Protein AF-A0A9J9UBN3-F1 (afdb_monomer_lite)

Foldseek 3Di:
DCPVVVVVVVVLLVVLVVCVVVVHQLCVSQVVCVVVVHHDHSVNSVVSNVCVVVPVPDDDDPVVVVVVVVCVVVVNDPDD

Sequence (80 aa):
MRIQENVRLAGNFNRIRELNEAGVGANTISGLFKDHGINISPDDVRTLIKCDKALTSKSLPKKACKQVIQENELGGFATT

Radius of gyration: 16.79 Å; chains: 1; bounding box: 31×39×38 Å

Secondary structure (DSSP, 8-state):
-HHHHHHHHHHHHHHHHHHHHTT--HHHHHHHHHHTT----HHHHHHHHHHHHHHHH-PPPHHHHHHHHHHHHTT-----

Structure (mmCIF, N/CA/C/O backbone):
data_AF-A0A9J9UBN3-F1
#
_entry.id   AF-A0A9J9UBN3-F1
#
loop_
_atom_site.group_PDB
_atom_site.id
_atom_site.type_symbol
_atom_site.label_atom_id
_atom_site.label_alt_id
_atom_site.label_comp_id
_atom_site.label_asym_id
_atom_site.label_entity_id
_atom_site.label_seq_id
_atom_site.pdbx_PDB_ins_code
_atom_site.Cartn_x
_atom_site.Cartn_y
_atom_site.Cartn_z
_atom_site.occupancy
_atom_site.B_iso_or_equiv
_atom_site.auth_seq_id
_atom_site.auth_comp_id
_atom_site.auth_asym_id
_atom_site.auth_atom_id
_atom_site.pdbx_PDB_model_num
ATOM 1 N N . MET A 1 1 ? -20.403 -4.206 7.671 1.00 55.47 1 MET A N 1
ATOM 2 C CA . MET A 1 1 ? -19.461 -5.146 7.026 1.00 55.47 1 MET A CA 1
ATOM 3 C C . MET A 1 1 ? -18.111 -4.461 6.764 1.00 55.47 1 MET A C 1
ATOM 5 O O . MET A 1 1 ? -17.707 -4.354 5.627 1.00 55.47 1 MET A O 1
ATOM 9 N N . ARG A 1 2 ? -17.385 -4.016 7.809 1.00 68.56 2 ARG A N 1
ATOM 10 C CA . ARG A 1 2 ? -16.078 -3.325 7.654 1.00 68.56 2 ARG A CA 1
ATOM 11 C C . ARG A 1 2 ? -14.875 -4.273 7.559 1.00 68.56 2 ARG A C 1
ATOM 13 O O . ARG A 1 2 ? -13.779 -3.869 7.196 1.00 68.56 2 ARG A O 1
ATOM 20 N N . ILE A 1 3 ? -15.069 -5.546 7.914 1.00 71.69 3 ILE A N 1
ATOM 21 C CA . ILE A 1 3 ? -13.982 -6.533 7.980 1.00 71.69 3 ILE A CA 1
ATOM 22 C C . ILE A 1 3 ? -13.455 -6.851 6.576 1.00 71.69 3 ILE A C 1
ATOM 24 O O . ILE A 1 3 ? -12.247 -6.851 6.371 1.00 71.69 3 ILE A O 1
ATOM 28 N N . GLN A 1 4 ? -14.342 -7.060 5.595 1.00 75.50 4 GLN A N 1
ATOM 29 C CA . GLN A 1 4 ? -13.917 -7.374 4.227 1.00 75.50 4 GLN A CA 1
ATOM 30 C C . GLN A 1 4 ? -13.178 -6.210 3.555 1.00 75.50 4 GLN A C 1
ATOM 32 O O . GLN A 1 4 ? -12.207 -6.439 2.839 1.00 75.50 4 GLN A O 1
ATOM 37 N N . GLU A 1 5 ? -13.594 -4.971 3.817 1.00 74.56 5 GLU A N 1
ATOM 38 C CA . GLU A 1 5 ? -12.923 -3.770 3.307 1.00 74.56 5 GLU A CA 1
ATOM 39 C C . GLU A 1 5 ? -11.500 -3.649 3.866 1.00 74.56 5 GLU A C 1
ATOM 41 O O . GLU A 1 5 ? -10.551 -3.470 3.104 1.00 74.56 5 GLU A O 1
ATOM 46 N N . ASN A 1 6 ? -11.327 -3.857 5.175 1.00 75.38 6 ASN A N 1
ATOM 47 C CA . ASN A 1 6 ? -10.011 -3.819 5.817 1.00 75.38 6 ASN A CA 1
ATOM 48 C C . ASN A 1 6 ? -9.071 -4.924 5.306 1.00 75.38 6 ASN A C 1
ATOM 50 O O . ASN A 1 6 ? -7.880 -4.679 5.121 1.00 75.38 6 ASN A O 1
ATOM 54 N N . VAL A 1 7 ? -9.596 -6.126 5.043 1.00 81.12 7 VAL A N 1
ATOM 55 C CA . VAL A 1 7 ? -8.812 -7.234 4.467 1.00 81.12 7 VAL A CA 1
ATOM 56 C C . VAL A 1 7 ? -8.344 -6.895 3.051 1.00 81.12 7 VAL A C 1
ATOM 58 O O . VAL A 1 7 ? -7.178 -7.112 2.726 1.00 81.12 7 VAL A O 1
ATOM 61 N N . ARG A 1 8 ? -9.219 -6.314 2.218 1.00 87.19 8 ARG A N 1
ATOM 62 C CA . ARG A 1 8 ? -8.856 -5.865 0.863 1.00 87.19 8 ARG A CA 1
ATOM 63 C C . ARG A 1 8 ? -7.801 -4.761 0.895 1.00 87.19 8 ARG A C 1
ATOM 65 O O . ARG A 1 8 ? -6.846 -4.826 0.129 1.00 87.19 8 ARG A O 1
ATOM 72 N N . LEU A 1 9 ? -7.940 -3.790 1.799 1.00 86.62 9 LEU A N 1
ATOM 73 C CA . LEU A 1 9 ? -6.978 -2.697 1.954 1.00 86.62 9 LEU A CA 1
ATOM 74 C C . LEU A 1 9 ? -5.580 -3.223 2.310 1.00 86.62 9 LEU A C 1
ATOM 76 O O . LEU A 1 9 ? -4.609 -2.887 1.635 1.00 86.62 9 LEU A O 1
ATOM 80 N N . ALA A 1 10 ? -5.491 -4.091 3.322 1.00 86.69 10 ALA A N 1
ATOM 81 C CA . ALA A 1 10 ? -4.230 -4.709 3.723 1.00 86.69 10 ALA A CA 1
ATOM 82 C C . ALA A 1 10 ? -3.622 -5.558 2.592 1.00 86.69 10 ALA A C 1
ATOM 84 O O . ALA A 1 10 ? -2.420 -5.489 2.339 1.00 86.69 10 ALA A O 1
ATOM 85 N N . GLY A 1 11 ? -4.455 -6.319 1.874 1.00 92.44 11 GLY A N 1
ATOM 86 C CA . GLY A 1 11 ? -4.023 -7.114 0.724 1.00 92.44 11 GLY A CA 1
ATOM 87 C C . GLY A 1 11 ? -3.422 -6.256 -0.389 1.00 92.44 11 GLY A C 1
ATOM 88 O O . GLY A 1 11 ? -2.317 -6.535 -0.847 1.00 92.44 11 GLY A O 1
ATOM 89 N N . ASN A 1 12 ? -4.104 -5.180 -0.778 1.00 94.50 12 ASN A N 1
ATOM 90 C CA . ASN A 1 12 ? -3.639 -4.273 -1.827 1.00 94.50 12 ASN A CA 1
ATOM 91 C C . ASN A 1 12 ? -2.315 -3.597 -1.459 1.00 94.50 12 ASN A C 1
ATOM 93 O O . ASN A 1 12 ? -1.414 -3.519 -2.292 1.00 94.50 12 ASN A O 1
ATOM 97 N N . PHE A 1 13 ? -2.170 -3.164 -0.206 1.00 92.31 13 PHE A N 1
ATOM 98 C CA . PHE A 1 13 ? -0.935 -2.554 0.276 1.00 92.31 13 PHE A CA 1
ATOM 99 C C . PHE A 1 13 ? 0.250 -3.530 0.217 1.00 92.31 13 PHE A C 1
ATOM 101 O O . PHE A 1 13 ? 1.316 -3.186 -0.294 1.00 92.31 13 PHE A O 1
ATOM 108 N N . ASN A 1 14 ? 0.033 -4.786 0.625 1.00 93.12 14 ASN A N 1
ATOM 109 C CA . ASN A 1 14 ? 1.045 -5.835 0.507 1.00 93.12 14 ASN A CA 1
ATOM 110 C C . ASN A 1 14 ? 1.448 -6.091 -0.951 1.00 93.12 14 ASN A C 1
ATOM 112 O O . ASN A 1 14 ? 2.639 -6.184 -1.228 1.00 93.12 14 ASN A O 1
ATOM 116 N N . ARG A 1 15 ? 0.494 -6.136 -1.892 1.00 96.81 15 ARG A N 1
ATOM 117 C CA . ARG A 1 15 ? 0.806 -6.324 -3.321 1.00 96.81 15 ARG A CA 1
ATOM 118 C C . ARG A 1 15 ? 1.604 -5.165 -3.911 1.00 96.81 15 ARG A C 1
ATOM 120 O O . ARG A 1 15 ? 2.526 -5.407 -4.681 1.00 96.81 15 ARG A O 1
ATOM 127 N N . ILE A 1 16 ? 1.299 -3.921 -3.533 1.00 95.75 16 ILE A N 1
ATOM 128 C CA . ILE A 1 16 ? 2.099 -2.755 -3.948 1.00 95.75 16 ILE A CA 1
ATOM 129 C C . ILE A 1 16 ? 3.542 -2.895 -3.451 1.00 95.75 16 ILE A C 1
ATOM 131 O O . ILE A 1 16 ? 4.477 -2.660 -4.216 1.00 95.75 16 ILE A O 1
ATOM 135 N N . ARG A 1 17 ? 3.725 -3.312 -2.193 1.00 93.19 17 ARG A N 1
ATOM 136 C CA . ARG A 1 17 ? 5.050 -3.521 -1.601 1.00 93.19 17 ARG A CA 1
ATOM 137 C C . ARG A 1 17 ? 5.823 -4.636 -2.304 1.00 93.19 17 ARG A C 1
ATOM 139 O O . ARG A 1 17 ? 6.946 -4.387 -2.722 1.00 93.19 17 ARG A O 1
ATOM 146 N N . GLU A 1 18 ? 5.206 -5.799 -2.511 1.00 95.81 18 GLU A N 1
ATOM 147 C CA . GLU A 1 18 ? 5.807 -6.939 -3.224 1.00 95.81 18 GLU A CA 1
ATOM 148 C C . GLU A 1 18 ? 6.274 -6.546 -4.636 1.00 95.81 18 GLU A C 1
ATOM 150 O O . GLU A 1 18 ? 7.397 -6.848 -5.035 1.00 95.81 18 GLU A O 1
ATOM 155 N N . LEU A 1 19 ? 5.434 -5.823 -5.388 1.00 97.00 19 LEU A N 1
ATOM 156 C CA . LEU A 1 19 ? 5.774 -5.352 -6.733 1.00 97.00 19 LEU A CA 1
ATOM 157 C C . LEU A 1 19 ? 6.928 -4.342 -6.709 1.00 97.00 19 LEU A C 1
ATOM 159 O O . LEU A 1 19 ? 7.830 -4.414 -7.542 1.00 97.00 19 LEU A O 1
ATOM 163 N N . ASN A 1 20 ? 6.926 -3.414 -5.751 1.00 95.69 20 ASN A N 1
ATOM 164 C CA . ASN A 1 20 ? 8.006 -2.444 -5.603 1.00 95.69 20 ASN A CA 1
ATOM 165 C C . ASN A 1 20 ? 9.332 -3.108 -5.188 1.00 95.69 20 ASN A C 1
ATOM 167 O O . ASN A 1 20 ? 10.379 -2.758 -5.726 1.00 95.69 20 ASN A O 1
ATOM 171 N N . GLU A 1 21 ? 9.301 -4.080 -4.271 1.00 94.31 21 GLU A N 1
ATOM 172 C CA . GLU A 1 21 ? 10.474 -4.874 -3.869 1.00 94.31 21 GLU A CA 1
ATOM 173 C C . GLU A 1 21 ? 11.036 -5.699 -5.037 1.00 94.31 21 GLU A C 1
ATOM 175 O O . GLU A 1 21 ? 12.249 -5.868 -5.142 1.00 94.31 21 GLU A O 1
ATOM 180 N N . ALA A 1 22 ? 10.177 -6.130 -5.966 1.00 97.25 22 ALA A N 1
ATOM 181 C CA . ALA A 1 22 ? 10.570 -6.761 -7.226 1.00 97.25 22 ALA A CA 1
ATOM 182 C C . ALA A 1 22 ? 11.087 -5.770 -8.297 1.00 97.25 22 ALA A C 1
ATOM 184 O O . ALA A 1 22 ? 11.410 -6.185 -9.410 1.00 97.25 22 ALA A O 1
ATOM 185 N N . GLY A 1 23 ? 11.166 -4.467 -7.996 1.00 96.56 23 GLY A N 1
ATOM 186 C CA . GLY A 1 23 ? 11.674 -3.433 -8.907 1.00 96.56 23 GLY A CA 1
ATOM 187 C C . GLY A 1 23 ? 10.652 -2.900 -9.917 1.00 96.56 23 GLY A C 1
ATOM 188 O O . GLY A 1 23 ? 11.027 -2.204 -10.863 1.00 96.56 23 GLY A O 1
ATOM 189 N N . VAL A 1 24 ? 9.361 -3.197 -9.745 1.00 97.94 24 VAL A N 1
ATOM 190 C CA . VAL A 1 24 ? 8.307 -2.721 -10.650 1.00 97.94 24 VAL A CA 1
ATOM 191 C C . VAL A 1 24 ? 8.026 -1.238 -10.393 1.00 97.94 24 VAL A C 1
ATOM 193 O O . VAL A 1 24 ? 7.707 -0.821 -9.282 1.00 97.94 24 VAL A O 1
ATOM 196 N N . GLY A 1 25 ? 8.112 -0.420 -11.444 1.00 97.06 25 GLY A N 1
ATOM 197 C CA . GLY A 1 25 ? 7.868 1.019 -11.347 1.00 97.06 25 GLY A CA 1
ATOM 198 C C . GLY A 1 25 ? 6.401 1.376 -11.068 1.00 97.06 25 GLY A C 1
ATOM 199 O O . GLY A 1 25 ? 5.476 0.710 -11.531 1.00 97.06 25 GLY A O 1
ATOM 200 N N . ALA A 1 26 ? 6.178 2.501 -10.382 1.00 97.44 26 ALA A N 1
ATOM 201 C CA . ALA A 1 26 ? 4.849 2.948 -9.944 1.00 97.44 26 ALA A CA 1
ATOM 202 C C . ALA A 1 26 ? 3.805 3.101 -11.071 1.00 97.44 26 ALA A C 1
ATOM 204 O O . ALA A 1 26 ? 2.620 2.862 -10.845 1.00 97.44 26 ALA A O 1
ATOM 205 N N . ASN A 1 27 ? 4.226 3.470 -12.287 1.00 98.19 27 ASN A N 1
ATOM 206 C CA . ASN A 1 27 ? 3.323 3.547 -13.444 1.00 98.19 27 ASN A CA 1
ATOM 207 C C . ASN A 1 27 ? 2.792 2.160 -13.838 1.00 98.19 27 ASN A C 1
ATOM 209 O O . ASN A 1 27 ? 1.602 2.010 -14.097 1.00 98.19 27 ASN A O 1
ATOM 213 N N . THR A 1 28 ? 3.661 1.146 -13.831 1.00 98.38 28 THR A N 1
ATOM 214 C CA . THR A 1 28 ? 3.307 -0.241 -14.157 1.00 98.38 28 THR A CA 1
ATOM 215 C C . THR A 1 28 ? 2.425 -0.852 -13.072 1.00 98.38 28 THR A C 1
ATOM 217 O O . THR A 1 28 ? 1.434 -1.498 -13.392 1.00 98.38 28 THR A O 1
ATOM 220 N N . ILE A 1 29 ? 2.722 -0.586 -11.794 1.00 98.31 29 ILE A N 1
ATOM 221 C CA . ILE A 1 29 ? 1.867 -1.005 -10.670 1.00 98.31 29 ILE A CA 1
ATOM 222 C C . ILE A 1 29 ? 0.471 -0.380 -10.801 1.00 98.31 29 ILE A C 1
ATOM 224 O O . ILE A 1 29 ? -0.530 -1.082 -10.696 1.00 98.31 29 ILE A O 1
ATOM 228 N N . SER A 1 30 ? 0.391 0.927 -11.073 1.00 98.31 30 SER A N 1
ATOM 229 C CA . SER A 1 30 ? -0.887 1.620 -11.285 1.00 98.31 30 SER A CA 1
ATOM 230 C C . SER A 1 30 ? -1.677 1.029 -12.456 1.00 98.31 30 SER A C 1
ATOM 232 O O . SER A 1 30 ? -2.879 0.814 -12.317 1.00 98.31 30 SER A O 1
ATOM 234 N N . GLY A 1 31 ? -1.012 0.732 -13.578 1.00 98.38 31 GLY A N 1
ATOM 235 C CA . GLY A 1 31 ? -1.625 0.054 -14.724 1.00 98.38 31 GLY A CA 1
ATOM 236 C C . GLY A 1 31 ? -2.215 -1.302 -14.340 1.00 98.38 31 GLY A C 1
ATOM 237 O O . GLY A 1 31 ? -3.411 -1.507 -14.507 1.00 98.38 31 GLY A O 1
ATOM 238 N N . LEU A 1 32 ? -1.417 -2.162 -13.699 1.00 98.25 32 LEU A N 1
ATOM 239 C CA . LEU A 1 32 ? -1.856 -3.488 -13.261 1.00 98.25 32 LEU A CA 1
ATOM 240 C C . LEU A 1 32 ? -3.096 -3.420 -12.356 1.00 98.25 32 LEU A C 1
ATOM 242 O O . LEU A 1 32 ? -4.049 -4.168 -12.540 1.00 98.25 32 LEU A O 1
ATOM 246 N N . PHE A 1 33 ? -3.121 -2.509 -11.383 1.00 97.75 33 PHE A N 1
ATOM 247 C CA . PHE A 1 33 ? -4.284 -2.354 -10.507 1.00 97.75 33 PHE A CA 1
ATOM 248 C C . PHE A 1 33 ? -5.529 -1.888 -11.275 1.00 97.75 33 PHE A C 1
ATOM 250 O O . PHE A 1 33 ? -6.624 -2.402 -11.029 1.00 97.75 33 PHE A O 1
ATOM 257 N N . LYS A 1 34 ? -5.369 -0.971 -12.237 1.00 97.69 34 LYS A N 1
ATOM 258 C CA . LYS A 1 34 ? -6.466 -0.498 -13.096 1.00 97.69 34 LYS A CA 1
ATOM 259 C C . LYS A 1 34 ? -7.018 -1.602 -13.992 1.00 97.69 34 LYS A C 1
ATOM 261 O O . LYS A 1 34 ? -8.238 -1.69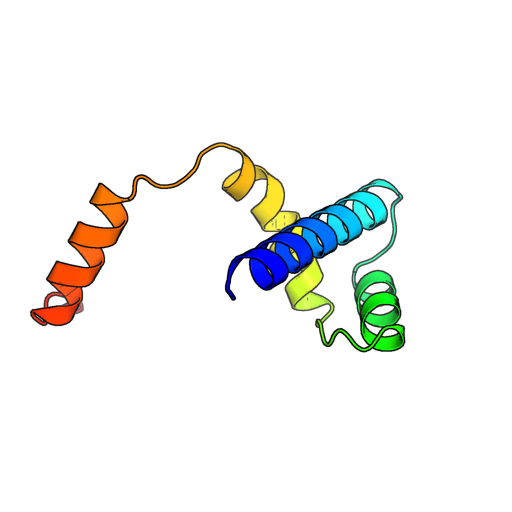3 -14.113 1.00 97.69 34 LYS A O 1
ATOM 266 N N . ASP A 1 35 ? -6.161 -2.468 -14.528 1.00 98.06 35 ASP A N 1
ATOM 267 C CA . ASP A 1 35 ? -6.570 -3.636 -15.323 1.00 98.06 35 ASP A CA 1
ATOM 268 C C . ASP A 1 35 ? -7.458 -4.600 -14.512 1.00 98.06 35 ASP A C 1
ATOM 270 O O . ASP A 1 35 ? -8.328 -5.275 -15.058 1.00 98.06 35 ASP A O 1
ATOM 274 N N . HIS A 1 36 ? -7.302 -4.605 -13.184 1.00 96.38 36 HIS A N 1
ATOM 275 C CA . HIS A 1 36 ? -8.130 -5.357 -12.238 1.00 96.38 36 HIS A CA 1
ATOM 276 C C . HIS A 1 36 ? -9.280 -4.538 -11.616 1.00 96.38 36 HIS A C 1
ATOM 278 O O . HIS A 1 36 ? -9.882 -4.960 -10.626 1.00 96.38 36 HIS A O 1
ATOM 284 N N . GLY A 1 37 ? -9.609 -3.372 -12.180 1.00 95.81 37 GLY A N 1
ATOM 285 C CA . GLY A 1 37 ? -10.724 -2.532 -11.731 1.00 95.81 37 GLY A CA 1
ATOM 286 C C . GLY A 1 37 ? -10.454 -1.738 -10.448 1.00 95.81 37 GLY A C 1
ATOM 287 O O . GLY A 1 37 ? -11.393 -1.238 -9.829 1.00 95.81 37 GLY A O 1
ATOM 288 N N . ILE A 1 38 ? -9.191 -1.604 -10.031 1.00 95.81 38 ILE A N 1
ATOM 289 C CA . ILE A 1 38 ? -8.785 -0.829 -8.855 1.00 95.81 38 ILE A CA 1
ATOM 290 C C . ILE A 1 38 ? -8.146 0.479 -9.325 1.00 95.81 38 ILE A C 1
ATOM 292 O O . ILE A 1 38 ? -7.006 0.516 -9.786 1.00 95.81 38 ILE A O 1
ATOM 296 N N . ASN A 1 39 ? -8.886 1.581 -9.203 1.00 95.56 39 ASN A N 1
ATOM 297 C CA . ASN A 1 39 ? -8.406 2.883 -9.654 1.00 95.56 39 ASN A CA 1
ATOM 298 C C . ASN A 1 39 ? -7.441 3.510 -8.635 1.00 95.56 39 ASN A C 1
ATOM 300 O O . ASN A 1 39 ? -7.872 4.130 -7.666 1.00 95.56 39 ASN A O 1
ATOM 304 N N . ILE A 1 40 ? -6.141 3.356 -8.879 1.00 95.38 40 ILE A N 1
ATOM 305 C CA . ILE A 1 40 ? -5.057 3.983 -8.115 1.00 95.38 40 ILE A CA 1
ATOM 306 C C . ILE A 1 40 ? -4.110 4.707 -9.072 1.00 95.38 40 ILE A C 1
ATOM 308 O O . ILE A 1 40 ? -3.749 4.165 -10.123 1.00 95.38 40 ILE A O 1
ATOM 312 N N . SER A 1 41 ? -3.713 5.939 -8.759 1.00 97.38 41 SER A N 1
ATOM 313 C CA . SER A 1 41 ? -2.767 6.680 -9.594 1.00 97.38 41 SER A CA 1
ATOM 314 C C . SER A 1 41 ? -1.316 6.258 -9.309 1.00 97.38 41 SER A C 1
ATOM 316 O O . SER A 1 41 ? -1.011 5.745 -8.230 1.00 97.38 41 SER A O 1
ATOM 318 N N . PRO A 1 42 ? -0.371 6.492 -10.238 1.00 97.50 42 PRO A N 1
ATOM 319 C CA . PRO A 1 42 ? 1.047 6.268 -9.959 1.00 97.50 42 PRO A CA 1
ATOM 320 C C . PRO A 1 42 ? 1.569 7.115 -8.791 1.00 97.50 42 PRO A C 1
ATOM 322 O O . PRO A 1 42 ? 2.534 6.723 -8.140 1.00 97.50 42 PRO A O 1
ATOM 325 N N . ASP A 1 43 ? 0.964 8.278 -8.534 1.00 97.38 43 ASP A N 1
ATOM 326 C CA . ASP A 1 43 ? 1.355 9.144 -7.423 1.00 97.38 43 ASP A CA 1
ATOM 327 C C . ASP A 1 43 ? 0.923 8.569 -6.070 1.00 97.38 43 ASP A C 1
ATOM 329 O O . ASP A 1 43 ? 1.736 8.496 -5.148 1.00 97.38 43 ASP A O 1
ATOM 333 N N . ASP A 1 44 ? -0.294 8.022 -5.999 1.00 95.25 44 ASP A N 1
ATOM 334 C CA . ASP A 1 44 ? -0.769 7.278 -4.828 1.00 95.25 44 ASP A CA 1
ATOM 335 C C . ASP A 1 44 ? 0.168 6.104 -4.524 1.00 95.25 44 ASP A C 1
ATOM 337 O O . ASP A 1 44 ? 0.593 5.925 -3.385 1.00 95.25 44 ASP A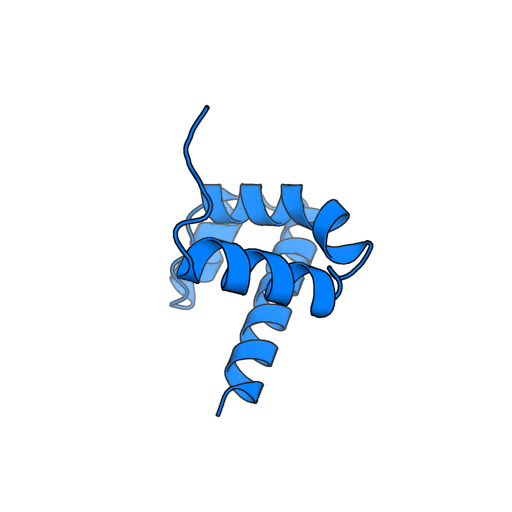 O 1
ATOM 341 N N . VAL A 1 45 ? 0.565 5.340 -5.551 1.00 96.31 45 VAL A N 1
ATOM 342 C CA . VAL A 1 45 ? 1.515 4.225 -5.403 1.00 96.31 45 VAL A CA 1
ATOM 343 C C . VAL A 1 45 ? 2.844 4.708 -4.812 1.00 96.31 45 VAL A C 1
ATOM 345 O O . VAL A 1 45 ? 3.331 4.124 -3.843 1.00 96.31 45 VAL A O 1
ATOM 348 N N . ARG A 1 46 ? 3.428 5.797 -5.338 1.00 95.69 46 ARG A N 1
ATOM 349 C CA . ARG A 1 46 ? 4.680 6.366 -4.798 1.00 95.69 46 ARG A CA 1
ATOM 350 C C . ARG A 1 46 ? 4.519 6.826 -3.354 1.00 95.69 46 ARG A C 1
ATOM 352 O O . ARG A 1 46 ? 5.424 6.611 -2.550 1.00 95.69 46 ARG A O 1
ATOM 359 N N . THR A 1 47 ? 3.400 7.465 -3.034 1.00 94.31 47 THR A N 1
ATOM 360 C CA . THR A 1 47 ? 3.099 7.940 -1.682 1.00 94.31 47 THR A CA 1
ATOM 361 C C . THR A 1 47 ? 2.990 6.770 -0.712 1.00 94.31 47 THR A C 1
ATOM 363 O O . THR A 1 47 ? 3.650 6.779 0.323 1.00 94.31 47 THR A O 1
ATOM 366 N N . LEU A 1 48 ? 2.260 5.714 -1.078 1.00 92.31 48 LEU A N 1
ATOM 367 C CA . LEU A 1 48 ? 2.130 4.503 -0.267 1.00 92.31 48 LEU A CA 1
ATOM 368 C C . LEU A 1 48 ? 3.487 3.837 -0.006 1.00 92.31 48 LEU A C 1
ATOM 370 O O . LEU A 1 48 ? 3.787 3.516 1.140 1.00 92.31 48 LEU A O 1
ATOM 374 N N . ILE A 1 49 ? 4.339 3.713 -1.029 1.00 91.62 49 ILE A N 1
ATOM 375 C CA . ILE A 1 49 ? 5.695 3.154 -0.889 1.00 91.62 49 ILE A CA 1
ATOM 376 C C . ILE A 1 49 ? 6.563 4.012 0.044 1.00 91.62 49 ILE A C 1
ATOM 378 O O . ILE A 1 49 ? 7.278 3.481 0.891 1.00 91.62 49 ILE A O 1
ATOM 382 N N . LYS A 1 50 ? 6.509 5.344 -0.084 1.00 90.94 50 LYS A N 1
ATOM 383 C CA . LYS A 1 50 ? 7.270 6.260 0.785 1.00 90.94 50 LYS A CA 1
ATOM 384 C C . LYS A 1 50 ? 6.801 6.190 2.237 1.00 90.94 50 LYS A C 1
ATOM 386 O O . LYS A 1 50 ? 7.623 6.225 3.151 1.00 90.94 50 LYS A O 1
ATOM 391 N N . CYS A 1 51 ? 5.491 6.112 2.449 1.00 87.50 51 CYS A N 1
ATOM 392 C CA . CYS A 1 51 ? 4.892 6.105 3.777 1.00 87.50 51 CYS A CA 1
ATOM 393 C C . CYS A 1 51 ? 4.974 4.737 4.470 1.00 87.50 51 CYS A C 1
ATOM 395 O O . CYS A 1 51 ? 4.909 4.705 5.697 1.00 87.50 51 CYS A O 1
ATOM 397 N N . ASP A 1 52 ? 5.155 3.639 3.727 1.00 82.62 52 ASP A N 1
ATOM 398 C CA . ASP A 1 52 ? 5.182 2.261 4.238 1.00 82.62 52 ASP A CA 1
ATOM 399 C C . ASP A 1 52 ? 6.055 2.095 5.484 1.00 82.62 52 ASP A C 1
ATOM 401 O O . ASP A 1 52 ? 5.560 1.722 6.548 1.00 82.62 52 ASP A O 1
ATOM 405 N N . LYS A 1 53 ? 7.332 2.483 5.413 1.00 79.19 53 LYS A N 1
ATOM 406 C CA . LYS A 1 53 ? 8.253 2.363 6.555 1.00 79.19 53 LYS A CA 1
ATOM 407 C C . LYS A 1 53 ? 7.800 3.155 7.783 1.00 79.19 53 LYS A C 1
ATOM 409 O O . LYS A 1 53 ? 7.953 2.691 8.910 1.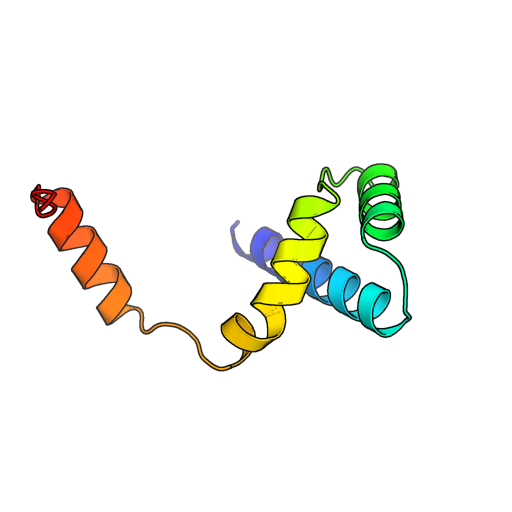00 79.19 53 LYS A O 1
ATOM 414 N N . ALA A 1 54 ? 7.259 4.354 7.579 1.00 83.88 54 ALA A N 1
ATOM 415 C CA . ALA A 1 54 ? 6.826 5.208 8.680 1.00 83.88 54 ALA A CA 1
ATOM 416 C C . ALA A 1 54 ? 5.556 4.652 9.337 1.00 83.88 54 ALA A C 1
ATOM 418 O O . A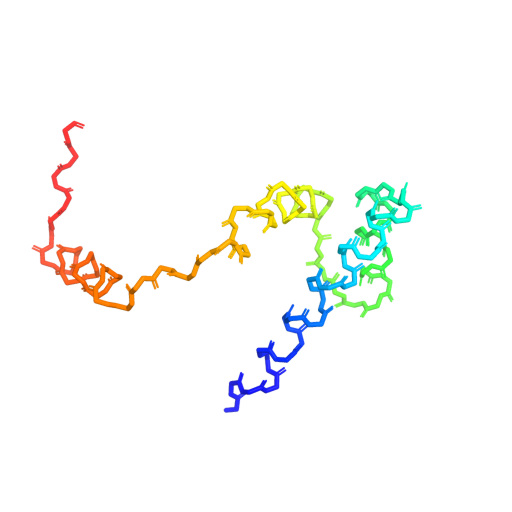LA A 1 54 ? 5.484 4.550 10.562 1.00 83.88 54 ALA A O 1
ATOM 419 N N . LEU A 1 55 ? 4.579 4.246 8.524 1.00 83.56 55 LEU A N 1
ATOM 420 C CA . LEU A 1 55 ? 3.258 3.815 8.979 1.00 83.56 55 LEU A CA 1
ATOM 421 C C . LEU A 1 55 ? 3.226 2.370 9.502 1.00 83.56 55 LEU A C 1
ATOM 423 O O . LEU A 1 55 ? 2.334 2.034 10.280 1.00 83.56 55 LEU A O 1
ATOM 427 N N . THR A 1 56 ? 4.198 1.528 9.138 1.00 81.19 56 THR A N 1
ATOM 428 C CA . THR A 1 56 ? 4.337 0.160 9.676 1.00 81.19 56 THR A CA 1
ATOM 429 C C . THR A 1 56 ? 5.085 0.103 11.011 1.00 81.19 56 THR A C 1
ATOM 431 O O . THR A 1 56 ? 4.942 -0.872 11.745 1.00 81.19 56 THR A O 1
ATOM 434 N N . SER A 1 57 ? 5.845 1.146 11.366 1.00 85.50 57 SER A N 1
ATOM 435 C CA . SER A 1 57 ? 6.701 1.156 12.563 1.00 85.50 57 SER A CA 1
ATOM 436 C C . SER A 1 57 ? 5.926 1.099 13.887 1.00 85.50 57 SER A C 1
ATOM 438 O O . SER A 1 57 ? 6.327 0.402 14.821 1.00 85.50 57 SER A O 1
ATOM 440 N N . LYS A 1 58 ? 4.816 1.837 13.992 1.00 84.50 58 LYS A N 1
ATOM 441 C CA . LYS A 1 58 ? 3.949 1.884 15.173 1.00 84.50 58 LYS A CA 1
ATOM 442 C C . LYS A 1 58 ? 2.604 2.503 14.813 1.00 84.50 58 LYS A C 1
ATOM 444 O O . LYS A 1 58 ? 2.535 3.484 14.080 1.00 84.50 58 LYS A O 1
ATOM 449 N N . SER A 1 59 ? 1.530 1.993 15.408 1.00 88.38 59 SER A N 1
ATOM 450 C CA . SER A 1 59 ? 0.211 2.619 15.295 1.00 88.38 59 SER A CA 1
ATOM 451 C C . SER A 1 59 ? 0.077 3.844 16.205 1.00 88.38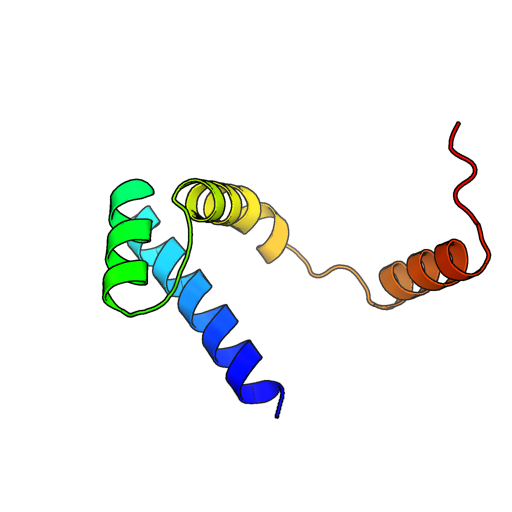 59 SER A C 1
ATOM 453 O O . SER A 1 59 ? 0.498 3.828 17.366 1.00 88.38 59 SER A O 1
ATOM 455 N N . LEU A 1 60 ? -0.586 4.891 15.706 1.00 91.31 60 LEU A N 1
ATOM 456 C CA . LEU A 1 60 ? -0.939 6.057 16.513 1.00 91.31 60 LEU A CA 1
ATOM 457 C C . LEU A 1 60 ? -1.954 5.657 17.609 1.00 91.31 60 LEU A C 1
ATOM 459 O O . LEU A 1 60 ? -2.958 5.005 17.300 1.00 91.31 60 LEU A O 1
ATOM 463 N N . PRO A 1 61 ? -1.740 6.017 18.892 1.00 92.19 61 PRO A N 1
ATOM 464 C CA . PRO A 1 61 ? -2.667 5.652 19.956 1.00 92.19 61 PRO A CA 1
ATOM 465 C C . PRO A 1 61 ? -4.052 6.268 19.750 1.00 92.19 61 PRO A C 1
ATOM 467 O O . PRO A 1 61 ? -4.188 7.474 19.561 1.00 92.19 61 PRO A O 1
ATOM 470 N N . LYS A 1 62 ? -5.108 5.464 19.922 1.00 92.25 62 LYS A N 1
ATOM 471 C CA . LYS A 1 62 ? -6.504 5.915 19.776 1.00 92.25 62 LYS A CA 1
ATOM 472 C C . LYS A 1 62 ? -6.847 7.131 20.646 1.00 92.25 62 LYS A C 1
ATOM 474 O O . LYS A 1 62 ? -7.662 7.953 20.239 1.00 92.25 62 LYS A O 1
ATOM 479 N N . LYS A 1 63 ? -6.241 7.244 21.837 1.00 92.88 63 LYS A N 1
ATOM 480 C CA . LYS A 1 63 ? -6.425 8.394 22.739 1.00 92.88 63 LYS A CA 1
ATOM 481 C C . LYS A 1 63 ? -5.949 9.700 22.092 1.00 92.88 63 LYS A C 1
ATOM 483 O O . LYS A 1 63 ? -6.674 10.682 22.168 1.00 92.88 63 LYS A O 1
ATOM 488 N N . ALA A 1 64 ? -4.795 9.679 21.422 1.00 92.44 64 ALA A N 1
ATOM 489 C CA . ALA A 1 64 ? -4.260 10.847 20.727 1.00 92.44 64 ALA A CA 1
ATOM 490 C C . ALA A 1 64 ? -5.193 11.284 19.588 1.00 92.44 64 ALA A C 1
ATOM 492 O O . ALA A 1 64 ? -5.540 12.454 19.500 1.00 92.44 64 ALA A O 1
ATOM 493 N N . CYS A 1 65 ? -5.700 10.338 18.787 1.00 92.12 65 CYS A N 1
ATOM 494 C CA . CYS A 1 65 ? -6.653 10.664 17.722 1.00 92.12 65 CYS A CA 1
ATOM 495 C C . CYS A 1 65 ? -7.954 11.273 18.269 1.00 92.12 65 CYS A C 1
ATOM 497 O O . CYS A 1 65 ? -8.456 12.248 17.724 1.00 92.12 65 CYS A O 1
ATOM 499 N N . LYS A 1 66 ? -8.506 10.700 19.349 1.00 92.56 66 LYS A N 1
ATOM 500 C CA . LYS A 1 66 ? -9.748 11.191 19.968 1.00 92.56 66 LYS A CA 1
ATOM 501 C C . LYS A 1 66 ? -9.618 12.614 20.500 1.00 92.56 66 LYS A C 1
ATOM 503 O O . LYS A 1 66 ? -10.561 13.379 20.354 1.00 92.56 66 LYS A O 1
ATOM 508 N N . GLN A 1 67 ? -8.478 12.938 21.107 1.00 92.62 67 GLN A N 1
ATOM 509 C CA . GLN A 1 67 ? -8.220 14.275 21.626 1.00 92.62 67 GLN A CA 1
ATOM 510 C C . GLN A 1 67 ? -8.289 15.321 20.503 1.00 92.62 67 GLN A C 1
ATOM 512 O O . GLN A 1 67 ? -9.058 16.267 20.606 1.00 92.62 67 GLN A O 1
ATOM 517 N N . VAL A 1 68 ? -7.588 15.081 19.391 1.00 92.44 68 VAL A N 1
ATOM 518 C CA . VAL A 1 68 ? -7.569 16.001 18.240 1.00 92.44 68 VAL A CA 1
ATOM 519 C C . VAL A 1 68 ? -8.950 16.157 17.595 1.00 92.44 68 VAL A C 1
ATOM 521 O O . VAL A 1 68 ? -9.314 17.250 17.169 1.00 92.44 68 VAL A O 1
ATOM 524 N N . ILE A 1 69 ? -9.736 15.078 17.506 1.00 91.56 69 ILE A N 1
ATOM 525 C CA . ILE A 1 69 ? -11.111 15.141 16.977 1.00 91.56 69 ILE A CA 1
ATOM 526 C C . ILE A 1 69 ? -11.974 16.049 17.857 1.00 91.56 69 ILE A C 1
ATOM 528 O O . ILE A 1 69 ? -12.630 16.949 17.344 1.00 91.56 69 ILE A O 1
ATOM 532 N N . GLN A 1 70 ? -11.923 15.851 19.174 1.00 90.69 70 GLN A N 1
ATOM 533 C CA . GLN A 1 70 ? -12.700 16.640 20.123 1.00 90.69 70 GLN A CA 1
ATOM 534 C C . GLN A 1 70 ? -12.307 18.126 20.095 1.00 90.69 70 GLN A C 1
ATOM 536 O O . GLN A 1 70 ? -13.176 18.991 20.133 1.00 90.69 70 GLN A O 1
ATOM 541 N N . GLU A 1 71 ? -11.011 18.432 19.997 1.00 88.06 71 GLU A N 1
ATOM 542 C CA . GLU A 1 71 ? -10.505 19.806 19.869 1.00 88.06 71 GLU A CA 1
ATOM 543 C C . GLU A 1 71 ? -10.997 20.476 18.571 1.00 88.06 71 GLU A C 1
ATOM 545 O O . GLU A 1 71 ? -11.420 21.631 18.597 1.00 88.06 71 GLU A O 1
ATOM 550 N N . ASN A 1 72 ? -11.026 19.743 17.450 1.00 83.25 72 ASN A N 1
ATOM 551 C CA . ASN A 1 72 ? -11.557 20.237 16.173 1.00 83.25 72 ASN A CA 1
ATOM 552 C C . ASN A 1 72 ? -13.069 20.505 16.214 1.00 83.25 72 ASN A C 1
ATOM 554 O O . ASN A 1 72 ? -13.523 21.535 15.720 1.00 83.25 72 ASN A O 1
ATOM 558 N N . GLU A 1 73 ? -13.854 19.600 16.802 1.00 78.69 73 GLU A N 1
ATOM 559 C CA . GLU A 1 73 ? -15.315 19.743 16.912 1.00 78.69 73 GLU A CA 1
ATOM 560 C C . GLU A 1 73 ? -15.725 20.948 17.777 1.00 78.69 73 GLU A C 1
ATOM 562 O O . GLU A 1 73 ? -16.803 21.509 17.591 1.00 78.69 73 GLU A O 1
ATOM 567 N N . LEU A 1 74 ? -14.850 21.382 18.687 1.00 71.62 74 LEU A N 1
ATOM 568 C CA . LEU A 1 74 ? -15.047 22.544 19.555 1.00 71.62 74 LEU A CA 1
ATOM 569 C C . LEU A 1 74 ? -14.504 23.861 18.955 1.00 71.62 74 LEU A C 1
ATOM 571 O O . LEU A 1 74 ? -14.472 24.874 19.651 1.00 71.62 74 LEU A O 1
ATOM 575 N N . GLY A 1 75 ? -14.092 23.873 17.677 1.00 61.09 75 GLY A N 1
ATOM 576 C CA . GLY A 1 75 ? -13.576 25.062 16.978 1.00 61.09 75 GLY A CA 1
ATOM 577 C C . GLY A 1 75 ? -12.094 25.369 17.236 1.00 61.09 75 GLY A C 1
ATOM 578 O O . GLY A 1 75 ? -11.621 26.465 16.941 1.00 61.09 75 GLY A O 1
A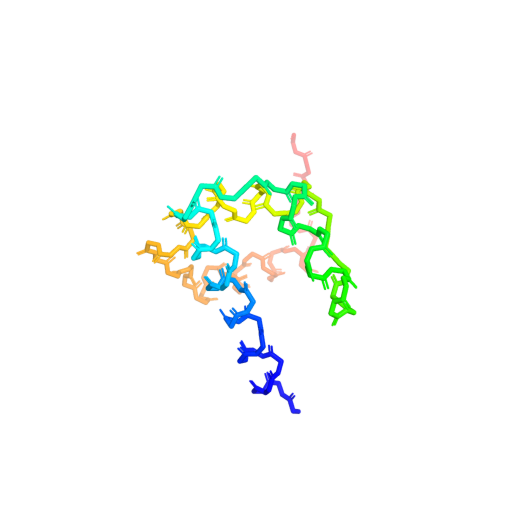TOM 579 N N . GLY A 1 76 ? -11.347 24.414 17.794 1.00 55.22 76 GLY A N 1
ATOM 580 C CA . GLY A 1 76 ? -9.987 24.578 18.305 1.00 55.22 76 GLY A CA 1
ATOM 581 C C . GLY A 1 76 ? -8.863 24.489 17.274 1.00 55.22 76 GLY A C 1
ATOM 582 O O . GLY A 1 76 ? -7.847 23.870 17.560 1.00 55.22 76 GLY A O 1
ATOM 583 N N . PHE A 1 77 ? -9.006 25.126 16.112 1.00 57.22 77 PHE A N 1
ATOM 584 C CA . PHE A 1 77 ? -7.853 25.551 15.310 1.00 57.22 77 PHE A CA 1
ATOM 585 C C . PHE A 1 77 ? -8.073 27.000 14.882 1.00 57.22 77 PHE A C 1
ATOM 587 O O . PHE A 1 77 ? -8.429 27.294 13.744 1.00 57.22 77 PHE A O 1
ATOM 594 N N . ALA A 1 78 ? -7.853 27.925 15.818 1.00 53.06 78 ALA A N 1
ATOM 595 C CA . ALA A 1 78 ? -7.436 29.260 15.426 1.00 53.06 78 ALA A CA 1
ATOM 596 C C . ALA A 1 78 ? -6.069 29.096 14.751 1.00 53.06 78 ALA A C 1
ATOM 598 O O . ALA A 1 78 ? -5.080 28.768 15.402 1.00 53.06 78 ALA A O 1
ATOM 599 N N . THR A 1 79 ? -6.051 29.212 13.428 1.00 50.84 79 THR A N 1
ATOM 600 C CA . THR A 1 79 ? -4.831 29.262 12.627 1.00 50.84 79 THR A CA 1
ATOM 601 C C . THR A 1 79 ? -4.005 30.465 13.076 1.00 50.84 79 THR A C 1
ATOM 603 O O . THR A 1 79 ? -4.456 31.600 12.903 1.00 50.84 79 THR A O 1
ATOM 606 N N . THR A 1 80 ? -2.838 30.215 13.666 1.00 43.72 80 THR A N 1
ATOM 607 C CA . THR A 1 80 ? -1.767 31.209 13.818 1.00 43.72 80 THR A CA 1
ATOM 608 C C . THR A 1 80 ? -0.862 31.194 12.598 1.00 43.72 80 THR A C 1
ATOM 610 O O . THR A 1 80 ? -0.631 30.086 12.060 1.00 43.72 80 THR A O 1
#

pLDDT: mean 87.66, std 12.76, range [43.72, 98.38]

Organism: Acidovorax ebreus (strain TPSY) (NCBI:txid535289)